Protein AF-A0A919K3E8-F1 (afdb_monomer)

pLDDT: mean 82.89, std 15.81, range [37.31, 97.5]

Radius of gyration: 25.86 Å; Cα contacts (8 Å, |Δi|>4): 98; chains: 1; bounding box: 47×74×60 Å

Sequence (159 aa):
MIDDFAKDHLHGQLKAIREALIWKLDGLSEYDVRWVTPHETREQVLGFYRRAWRHADATIEELPLDAPGRVPWWSRPDVKLFNVIVHLLQETNRHAGHADILREQIDGRTGVLAAYEKEIDPAARAQYRAMIEQAAQKAAGGAGNPGRSTSHGVVETAP

Organism: NCBI:txid1050105

Secondary structure (DSSP, 8-state):
---HHHHHHHHHHHHHHHHHHHHHHTT--TTTT-SS-TT--HHHHHHHHHHHHHHHHHHHHHS-TT-EEE-TTSSS-EEEHHHHHHHHHHHHHHHHHHHHHHHHHHH-EE-SSGGG-EE--HHHHHHHHHHHHHHHHHHHHHT----------------

Mean predicted aligned error: 10.88 Å

Solvent-accessible surface area (backbone atoms only — not comparable to full-atom values): 9555 Å² total; per-residue (Å²): 131,90,51,71,66,60,53,54,51,54,51,50,50,41,51,52,44,50,52,26,37,53,56,52,57,56,92,61,55,78,76,80,67,63,90,60,59,98,85,60,49,67,67,55,54,54,51,49,53,54,50,55,46,54,55,50,50,52,52,56,73,75,46,60,57,78,38,78,44,76,42,89,88,45,101,67,29,74,40,31,45,49,58,53,51,55,50,52,41,51,54,44,49,55,50,32,55,52,37,44,55,52,30,35,73,74,74,36,36,47,56,88,39,77,96,54,59,43,75,61,56,65,67,62,49,53,52,52,49,51,53,50,52,52,52,52,51,51,56,59,61,66,69,69,73,94,77,82,84,78,84,77,78,82,83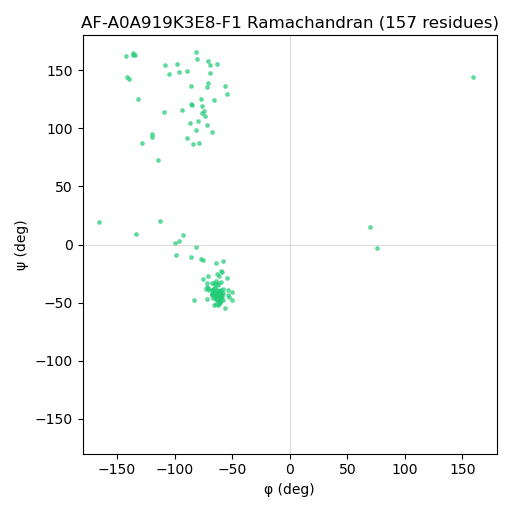,86,83,79,136

Foldseek 3Di:
DCDPVNLCVLLVLLVQLLQLLVVLCPPDDPVLPDPDPPPQDPCNVVVVSVVVNVVLSVVSVPDDQQDWDAQPPDPPGIDGNVVVSVVSSVVSNVSSVVSQVSSCVPQQWHDPGPVGIDHDDPVVVVVVVVVVVVVVVVVVVVPDDPDDDDPDDDDDDDD

InterPro domains:
  IPR007061 Mycothiol-S-transferase [PF04978] (36-108)
  IPR034660 DinB/YfiT-like putative metalloenzymes [G3DSA:1.20.120.450] (37-111)
  IPR034660 DinB/YfiT-like putative metalloenzymes [SSF109854] (8-107)

Nearest PDB structures (foldseek):
  2p1a-assembly1_B  TM=5.496E-01  e=8.634E-02  Bacillus cereus ATCC 10987
  3gor-assembly2_D  TM=4.973E-01  e=4.964E-01  Geobacillus stearothermophilus
  6iz2-assembly1_A  TM=5.490E-01  e=1.059E+00  Deinococcus radiodurans R1 = ATCC 13939 = DSM 20539
  2oqm-assembly2_D  TM=3.958E-01  e=1.418E+00  Shewanella denitrificans
  2rd9-assembly3_B  TM=3.590E-01  e=1.689E+00  Halalkalibacterium halodurans C-125

Structure (mmCIF, N/CA/C/O backbone):
data_AF-A0A919K3E8-F1
#
_entry.id   AF-A0A919K3E8-F1
#
loop_
_atom_site.group_PDB
_atom_site.id
_atom_site.type_symbol
_atom_site.label_atom_id
_atom_site.label_alt_id
_atom_site.label_comp_id
_atom_site.label_asym_id
_atom_site.label_entity_id
_atom_site.label_seq_id
_atom_site.pdbx_PDB_ins_code
_atom_site.Cartn_x
_atom_site.Cartn_y
_atom_site.Cartn_z
_atom_site.occupancy
_atom_site.B_iso_or_equiv
_atom_site.auth_seq_id
_atom_site.auth_comp_id
_atom_site.auth_asym_id
_atom_site.auth_atom_id
_atom_site.pdbx_PDB_model_num
ATOM 1 N N . MET A 1 1 ? -26.013 -1.601 9.994 1.00 51.78 1 MET A N 1
ATOM 2 C CA . MET A 1 1 ? -25.117 -2.711 10.355 1.00 51.78 1 MET A CA 1
ATOM 3 C C . MET A 1 1 ? -24.152 -2.834 9.193 1.00 51.78 1 MET A C 1
ATOM 5 O O . MET A 1 1 ? -24.588 -3.227 8.122 1.00 51.78 1 MET A O 1
ATOM 9 N N . ILE A 1 2 ? -22.932 -2.315 9.327 1.00 59.31 2 ILE A N 1
ATOM 10 C CA . ILE A 1 2 ? -21.873 -2.700 8.390 1.00 59.31 2 ILE A CA 1
ATOM 11 C C . ILE A 1 2 ? -21.477 -4.094 8.867 1.00 59.31 2 ILE A C 1
ATOM 13 O O . ILE A 1 2 ? -21.088 -4.227 10.025 1.00 59.31 2 ILE A O 1
ATOM 17 N N . ASP A 1 3 ? -21.750 -5.113 8.061 1.00 81.06 3 ASP A N 1
ATOM 18 C CA . ASP A 1 3 ? -21.651 -6.508 8.484 1.00 81.06 3 ASP A CA 1
ATOM 19 C C . ASP A 1 3 ? -20.198 -7.024 8.433 1.00 81.06 3 ASP A C 1
ATOM 21 O O . ASP A 1 3 ? -19.317 -6.377 7.854 1.00 81.06 3 ASP A O 1
ATOM 25 N N . ASP A 1 4 ? -19.942 -8.167 9.074 1.00 82.94 4 ASP A N 1
ATOM 26 C CA . ASP A 1 4 ? -18.604 -8.755 9.238 1.00 82.94 4 ASP A CA 1
ATOM 27 C C . ASP A 1 4 ? -17.868 -8.958 7.902 1.00 82.94 4 ASP A C 1
ATOM 29 O O . ASP A 1 4 ? -16.648 -8.794 7.843 1.00 82.94 4 ASP A O 1
ATOM 33 N N . PHE A 1 5 ? -18.591 -9.174 6.795 1.00 84.38 5 PHE A N 1
ATOM 34 C CA . PHE A 1 5 ? -17.996 -9.266 5.461 1.00 84.38 5 PHE A CA 1
ATOM 35 C C . PHE A 1 5 ? -17.240 -7.993 5.077 1.00 84.38 5 PHE A C 1
ATOM 37 O O . PHE A 1 5 ? -16.138 -8.054 4.531 1.00 84.38 5 PHE A O 1
ATOM 44 N N . ALA A 1 6 ? -17.813 -6.820 5.353 1.00 84.12 6 ALA A N 1
ATOM 45 C CA . ALA A 1 6 ? -17.174 -5.554 5.017 1.00 84.12 6 ALA A CA 1
ATOM 46 C C . ALA A 1 6 ? -15.907 -5.327 5.854 1.00 84.12 6 ALA A C 1
ATOM 48 O O . ALA A 1 6 ? -14.935 -4.752 5.355 1.00 84.12 6 ALA A O 1
ATOM 49 N N . LYS A 1 7 ? -15.897 -5.802 7.104 1.00 88.38 7 LYS A N 1
ATOM 50 C CA . LYS A 1 7 ? -14.724 -5.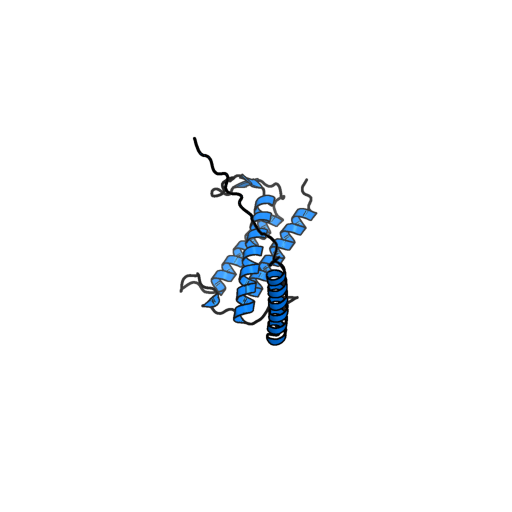752 7.983 1.00 88.38 7 LYS A CA 1
ATOM 51 C C . LYS A 1 7 ? -13.611 -6.635 7.439 1.00 88.38 7 LYS A C 1
ATOM 53 O O . LYS A 1 7 ? -12.510 -6.134 7.205 1.00 88.38 7 LYS A O 1
ATOM 58 N N . ASP A 1 8 ? -13.926 -7.892 7.156 1.00 89.56 8 ASP A N 1
ATOM 59 C CA . ASP A 1 8 ? -12.972 -8.869 6.635 1.00 89.56 8 ASP A CA 1
ATOM 60 C C . ASP A 1 8 ? -12.414 -8.442 5.275 1.00 89.56 8 ASP A C 1
ATOM 62 O O . ASP A 1 8 ? -11.205 -8.505 5.043 1.00 89.56 8 ASP A O 1
ATOM 66 N N . HIS A 1 9 ? -13.270 -7.931 4.386 1.00 87.38 9 HIS A N 1
ATOM 67 C CA . HIS A 1 9 ? -12.862 -7.459 3.067 1.00 87.38 9 HIS A CA 1
ATOM 68 C C . HIS A 1 9 ? -11.881 -6.285 3.152 1.00 87.38 9 HIS A C 1
ATOM 70 O O . HIS A 1 9 ? -10.802 -6.332 2.556 1.00 87.38 9 HIS A O 1
ATOM 76 N N . LEU A 1 10 ? -12.228 -5.235 3.903 1.00 88.25 10 LEU A N 1
ATOM 77 C CA . LEU A 1 10 ? -11.378 -4.049 4.028 1.00 88.25 10 LEU A CA 1
ATOM 78 C C . LEU A 1 10 ? -10.076 -4.361 4.770 1.00 88.25 10 LEU A C 1
ATOM 80 O O . LEU A 1 10 ? -9.014 -3.862 4.388 1.00 88.25 10 LEU A O 1
ATOM 84 N N . HIS A 1 11 ? -10.136 -5.203 5.805 1.00 91.00 11 HIS A N 1
ATOM 85 C CA . HIS A 1 11 ? -8.943 -5.629 6.531 1.00 91.00 11 HIS A CA 1
ATOM 86 C C . HIS A 1 11 ? -8.019 -6.459 5.640 1.00 91.00 11 HIS A C 1
ATOM 88 O O . HIS A 1 11 ? -6.817 -6.194 5.591 1.00 91.00 11 HIS A O 1
ATOM 94 N N . GLY A 1 12 ? -8.581 -7.400 4.879 1.00 85.62 12 GLY A N 1
ATOM 95 C CA . GLY A 1 12 ? -7.852 -8.214 3.911 1.00 85.62 12 GLY A CA 1
ATOM 96 C C . GLY A 1 12 ? -7.178 -7.376 2.825 1.00 85.62 12 GLY A C 1
ATOM 97 O O . GLY A 1 12 ? -5.995 -7.572 2.547 1.00 85.62 12 GLY A O 1
ATOM 98 N N . GLN A 1 13 ? -7.878 -6.386 2.263 1.00 84.31 13 GLN A N 1
ATOM 99 C CA . GLN A 1 13 ? -7.282 -5.459 1.295 1.00 84.31 13 GLN A CA 1
ATOM 100 C C . GLN A 1 13 ? -6.124 -4.666 1.904 1.00 84.31 13 GLN A C 1
ATOM 102 O O . GLN A 1 13 ? -5.046 -4.595 1.311 1.00 84.31 13 GLN A O 1
ATOM 107 N N . LEU A 1 14 ? -6.315 -4.105 3.102 1.00 90.75 14 LEU A N 1
ATOM 108 C CA . LEU A 1 14 ? -5.270 -3.352 3.790 1.00 90.75 14 LEU A CA 1
ATOM 109 C C . LEU A 1 14 ? -4.029 -4.218 4.050 1.00 90.75 14 LEU A C 1
ATOM 111 O O . LEU A 1 14 ? -2.919 -3.745 3.808 1.00 90.75 14 LEU A O 1
ATOM 115 N N . LYS A 1 15 ? -4.205 -5.474 4.487 1.00 91.19 15 LYS A N 1
ATOM 116 C CA . LYS A 1 15 ? -3.116 -6.452 4.672 1.00 91.19 15 LYS A CA 1
ATOM 117 C C . LYS A 1 15 ? -2.378 -6.729 3.356 1.00 91.19 15 LYS A C 1
ATOM 119 O O . LYS A 1 15 ? -1.160 -6.580 3.306 1.00 91.19 15 LYS A O 1
ATOM 124 N N . ALA A 1 16 ? -3.103 -7.020 2.276 1.00 84.81 16 ALA A N 1
ATOM 125 C CA . ALA A 1 16 ? -2.502 -7.331 0.978 1.00 84.81 16 ALA A CA 1
ATOM 126 C C . ALA A 1 16 ? -1.665 -6.168 0.409 1.00 84.81 16 ALA A C 1
ATOM 128 O O . ALA A 1 16 ? -0.547 -6.371 -0.061 1.00 84.81 16 ALA A O 1
ATOM 129 N N . ILE A 1 17 ? -2.171 -4.932 0.477 1.00 82.94 17 ILE A N 1
ATOM 130 C CA . ILE A 1 17 ? -1.463 -3.755 -0.063 1.00 82.94 17 ILE A CA 1
ATOM 131 C C . ILE A 1 17 ? -0.239 -3.413 0.790 1.00 82.94 17 ILE A C 1
ATOM 133 O O . ILE A 1 17 ? 0.811 -3.042 0.265 1.00 82.94 17 ILE A O 1
ATOM 137 N N . ARG A 1 18 ? -0.357 -3.565 2.111 1.00 89.81 18 ARG A N 1
ATOM 138 C CA . ARG A 1 18 ? 0.757 -3.435 3.051 1.00 89.81 18 ARG A CA 1
ATOM 139 C C . ARG A 1 18 ? 1.890 -4.387 2.675 1.00 89.81 18 ARG A C 1
ATOM 141 O O . ARG A 1 18 ? 3.013 -3.935 2.449 1.00 89.81 18 ARG A O 1
ATOM 148 N N . GLU A 1 19 ? 1.597 -5.679 2.549 1.00 88.44 19 GLU A N 1
ATOM 149 C CA . GLU A 1 19 ? 2.577 -6.694 2.141 1.00 88.44 19 GLU A CA 1
ATOM 150 C C . GLU A 1 19 ? 3.203 -6.377 0.780 1.00 88.44 19 GLU A C 1
ATOM 152 O O . GLU A 1 19 ? 4.425 -6.460 0.632 1.00 88.44 19 GLU A O 1
ATOM 157 N N . ALA A 1 20 ? 2.393 -5.926 -0.180 1.00 84.56 20 ALA A N 1
ATOM 158 C CA . ALA A 1 20 ? 2.881 -5.485 -1.480 1.00 84.56 20 ALA A CA 1
ATOM 159 C C . ALA A 1 20 ? 3.875 -4.320 -1.363 1.00 84.56 20 ALA A C 1
ATOM 161 O O . ALA A 1 20 ? 4.908 -4.345 -2.027 1.00 84.56 20 ALA A O 1
ATOM 162 N N . LEU A 1 21 ? 3.613 -3.321 -0.511 1.00 86.06 21 LEU A N 1
ATOM 163 C CA . LEU A 1 21 ? 4.537 -2.204 -0.288 1.00 86.06 21 LEU A CA 1
ATOM 164 C C . LEU A 1 21 ? 5.881 -2.682 0.281 1.00 86.06 21 LEU A C 1
ATOM 166 O O . LEU A 1 21 ? 6.924 -2.246 -0.196 1.00 86.06 21 LEU A O 1
ATOM 170 N N . ILE A 1 22 ? 5.876 -3.592 1.262 1.00 85.94 22 ILE A N 1
ATOM 171 C CA . ILE A 1 22 ? 7.119 -4.162 1.812 1.00 85.94 22 ILE A CA 1
ATOM 172 C C . ILE A 1 22 ? 7.914 -4.895 0.735 1.00 85.94 22 ILE A C 1
ATOM 174 O O . ILE A 1 22 ? 9.117 -4.680 0.633 1.00 85.94 22 ILE A O 1
ATOM 178 N N . TRP A 1 23 ? 7.254 -5.732 -0.067 1.00 88.38 23 TRP A N 1
ATOM 179 C CA . TRP A 1 23 ? 7.914 -6.455 -1.154 1.00 88.38 23 TRP A CA 1
ATOM 180 C C . TRP A 1 23 ? 8.531 -5.497 -2.182 1.00 88.38 23 TRP A C 1
ATOM 182 O O . TRP A 1 23 ? 9.691 -5.667 -2.548 1.00 88.38 23 TRP A O 1
ATOM 192 N N . LYS A 1 24 ? 7.820 -4.431 -2.578 1.00 81.94 24 LYS A N 1
ATOM 193 C CA . LYS A 1 24 ? 8.353 -3.426 -3.519 1.00 81.94 24 LYS A CA 1
ATOM 194 C C . LYS A 1 24 ? 9.623 -2.752 -2.997 1.00 81.94 24 LYS A C 1
ATOM 196 O O . LYS A 1 24 ? 10.494 -2.417 -3.794 1.00 81.94 24 LYS A O 1
ATOM 201 N N . LEU A 1 25 ? 9.753 -2.589 -1.681 1.00 81.44 25 LEU A N 1
ATOM 202 C CA . LEU A 1 25 ? 10.935 -2.004 -1.041 1.00 81.44 25 LEU A CA 1
ATOM 203 C C . LEU A 1 25 ? 12.059 -3.020 -0.767 1.00 81.44 25 LEU A C 1
ATOM 205 O O . LEU A 1 25 ? 13.166 -2.621 -0.400 1.00 81.44 25 LEU A O 1
ATOM 209 N N . ASP A 1 26 ? 11.801 -4.319 -0.920 1.00 81.81 26 ASP A N 1
ATOM 210 C CA . ASP A 1 26 ? 12.774 -5.361 -0.597 1.00 81.81 26 ASP A CA 1
ATOM 211 C C . ASP A 1 26 ? 13.928 -5.399 -1.607 1.00 81.81 26 ASP A C 1
ATOM 213 O O . ASP A 1 26 ? 13.723 -5.327 -2.816 1.00 81.81 26 ASP A O 1
ATOM 217 N N . GLY A 1 27 ? 15.166 -5.509 -1.131 1.00 75.25 27 GLY A N 1
ATOM 218 C CA . GLY A 1 27 ? 16.353 -5.489 -1.995 1.00 75.25 27 GLY A CA 1
ATOM 219 C C . GLY A 1 27 ? 16.767 -4.111 -2.537 1.00 75.25 27 GLY A C 1
ATOM 220 O O . GLY A 1 27 ? 17.820 -4.029 -3.164 1.00 75.25 27 GLY A O 1
ATOM 221 N N . LEU A 1 28 ? 16.024 -3.031 -2.253 1.00 73.94 28 LEU A N 1
ATOM 222 C CA . LEU A 1 28 ? 16.467 -1.666 -2.571 1.00 73.94 28 LEU A CA 1
ATOM 223 C C . LEU A 1 28 ? 17.651 -1.244 -1.689 1.00 73.94 28 LEU A C 1
ATOM 225 O O . LEU A 1 28 ? 17.753 -1.660 -0.524 1.00 73.94 28 LEU A O 1
ATOM 229 N N . SER A 1 29 ? 18.540 -0.417 -2.249 1.00 70.81 29 SER A N 1
ATOM 230 C CA . SER A 1 29 ? 19.688 0.118 -1.519 1.00 70.81 29 SER A CA 1
ATOM 231 C C . SER A 1 29 ? 19.243 1.148 -0.479 1.00 70.81 29 SER A C 1
ATOM 233 O O . SER A 1 29 ? 18.187 1.769 -0.598 1.00 70.81 29 SER A O 1
ATOM 235 N N . GLU A 1 30 ? 20.072 1.385 0.540 1.00 64.56 30 GLU A N 1
ATOM 236 C CA . GLU A 1 30 ? 19.802 2.443 1.520 1.00 64.56 30 GLU A CA 1
ATOM 237 C C . GLU A 1 30 ? 19.712 3.838 0.892 1.00 64.56 30 GLU A C 1
ATOM 239 O O . GLU A 1 30 ? 19.118 4.725 1.492 1.00 64.56 30 GLU A O 1
ATOM 244 N N . TYR A 1 31 ? 20.313 4.062 -0.279 1.00 63.81 31 TYR A N 1
ATOM 245 C CA . TYR A 1 31 ? 20.239 5.340 -0.982 1.00 63.81 31 TYR A CA 1
ATOM 246 C C . TYR A 1 31 ? 18.848 5.571 -1.591 1.00 63.81 31 TYR A C 1
ATOM 248 O O . TYR A 1 31 ? 18.316 6.675 -1.492 1.00 63.81 31 TYR A O 1
ATOM 256 N N . ASP A 1 32 ? 18.224 4.517 -2.119 1.00 62.91 32 ASP A N 1
ATOM 257 C CA . ASP A 1 32 ? 16.961 4.595 -2.868 1.00 62.91 32 ASP A CA 1
ATOM 258 C C . ASP A 1 32 ? 15.722 4.768 -1.967 1.00 62.91 32 ASP A C 1
ATOM 260 O O . ASP A 1 32 ? 14.643 5.115 -2.443 1.00 62.91 32 ASP A O 1
ATOM 264 N N . VAL A 1 33 ? 15.869 4.570 -0.650 1.00 62.62 33 VAL A N 1
ATOM 265 C CA . VAL A 1 33 ? 14.790 4.708 0.352 1.00 62.62 33 VAL A CA 1
ATOM 266 C C . VAL A 1 33 ? 14.813 6.042 1.120 1.00 62.62 33 VAL A C 1
ATOM 268 O O . VAL A 1 33 ? 13.996 6.253 2.018 1.00 62.62 33 VAL A O 1
ATOM 271 N N . ARG A 1 34 ? 15.745 6.960 0.825 1.00 58.16 34 ARG A N 1
ATOM 272 C CA . ARG A 1 34 ? 16.032 8.120 1.691 1.00 58.16 34 ARG A CA 1
ATOM 273 C C . ARG A 1 34 ? 15.062 9.290 1.525 1.00 58.16 34 ARG A C 1
ATOM 275 O O . ARG A 1 34 ? 15.312 10.243 0.796 1.00 58.16 34 ARG A O 1
ATOM 282 N N . TRP A 1 35 ? 14.103 9.336 2.439 1.00 60.41 35 TRP A N 1
ATOM 283 C CA . TRP A 1 35 ? 14.244 10.350 3.486 1.00 60.41 35 TRP A CA 1
ATOM 284 C C . TRP A 1 35 ? 14.093 9.702 4.861 1.00 60.41 35 TRP A C 1
ATOM 286 O O . TRP A 1 35 ? 13.009 9.608 5.429 1.00 60.41 35 TRP A O 1
ATOM 296 N N . VAL A 1 36 ? 15.227 9.215 5.350 1.00 64.75 36 VAL A N 1
ATOM 297 C CA . VAL A 1 36 ? 15.437 8.571 6.647 1.00 64.75 36 VAL A CA 1
ATOM 298 C C . VAL A 1 36 ? 16.784 9.111 7.141 1.00 64.75 36 VAL A C 1
ATOM 300 O O . VAL A 1 36 ? 17.662 9.379 6.310 1.00 64.75 36 VAL A O 1
ATOM 303 N N . THR A 1 37 ? 16.957 9.379 8.437 1.00 72.62 37 THR A N 1
ATOM 304 C CA . THR A 1 37 ? 18.219 9.972 8.915 1.00 72.62 37 THR A CA 1
ATOM 305 C C . THR A 1 37 ? 19.399 9.023 8.657 1.00 72.62 37 THR A C 1
ATOM 307 O O . THR A 1 37 ? 19.202 7.812 8.597 1.00 72.62 37 THR A O 1
ATOM 310 N N . PRO A 1 38 ? 20.649 9.516 8.535 1.00 72.19 38 PRO A N 1
ATOM 311 C CA . PRO A 1 38 ? 21.808 8.659 8.249 1.00 72.19 38 PRO A CA 1
ATOM 312 C C . PRO A 1 38 ? 22.067 7.527 9.259 1.00 72.19 38 PRO A C 1
ATOM 314 O O . PRO A 1 38 ? 22.872 6.644 8.985 1.00 72.19 38 PRO A O 1
ATOM 317 N N . HIS A 1 39 ? 21.436 7.569 10.435 1.00 80.06 39 HIS A N 1
ATOM 318 C CA . HIS A 1 39 ? 21.570 6.562 11.491 1.00 80.06 39 HIS A CA 1
ATOM 319 C C . HIS A 1 39 ? 20.432 5.539 11.508 1.00 80.06 39 HIS A C 1
ATOM 321 O O . HIS A 1 39 ? 20.500 4.567 12.256 1.00 80.06 39 HIS A O 1
ATOM 327 N N . GLU A 1 40 ? 19.383 5.770 10.725 1.00 79.81 40 GLU A N 1
ATOM 328 C CA . GLU A 1 40 ? 18.241 4.879 10.624 1.00 79.81 40 GLU A CA 1
ATOM 329 C C . GLU A 1 40 ? 18.445 3.917 9.452 1.00 79.81 40 GLU A C 1
ATOM 331 O O . GLU A 1 40 ? 18.493 4.317 8.288 1.00 79.81 40 GLU A O 1
ATOM 336 N N . THR A 1 41 ? 18.561 2.630 9.762 1.00 84.81 41 THR A N 1
ATOM 337 C CA . THR A 1 41 ? 18.745 1.582 8.758 1.00 84.81 41 THR A CA 1
ATOM 338 C C . THR A 1 41 ? 17.418 1.194 8.115 1.00 84.81 41 THR A C 1
ATOM 340 O O . THR A 1 41 ? 16.334 1.357 8.692 1.00 84.81 41 THR A O 1
ATOM 343 N N . ARG A 1 42 ? 17.491 0.581 6.930 1.00 82.81 42 ARG A N 1
ATOM 344 C CA . ARG A 1 42 ? 16.319 0.001 6.260 1.00 82.81 42 ARG A CA 1
ATOM 345 C C . ARG A 1 42 ? 15.566 -0.959 7.184 1.00 82.81 42 ARG A C 1
ATOM 347 O O . ARG A 1 42 ? 14.346 -0.885 7.296 1.00 82.81 42 ARG A O 1
ATOM 354 N N . GLU A 1 43 ? 16.274 -1.829 7.896 1.00 84.94 43 GLU A N 1
ATOM 355 C CA . GLU A 1 43 ? 15.685 -2.811 8.810 1.00 84.94 43 GLU A CA 1
ATOM 356 C C . GLU A 1 43 ? 14.929 -2.136 9.963 1.00 84.94 43 GLU A C 1
ATOM 358 O O . GLU A 1 43 ? 13.878 -2.630 10.380 1.00 84.94 43 GLU A O 1
ATOM 363 N N . GLN A 1 44 ? 15.406 -0.987 10.452 1.00 85.75 44 GLN A N 1
ATOM 364 C CA . GLN A 1 44 ? 14.702 -0.208 11.471 1.00 85.75 44 GLN A CA 1
ATOM 365 C C . GLN A 1 44 ? 13.397 0.384 10.930 1.00 85.75 44 GLN A C 1
ATOM 367 O O . GLN A 1 44 ? 12.370 0.285 11.608 1.00 85.75 44 GLN A O 1
ATOM 372 N N . VAL A 1 45 ? 13.405 0.917 9.704 1.00 84.88 45 VAL A N 1
ATOM 373 C CA . VAL A 1 45 ? 12.209 1.457 9.034 1.00 84.88 45 VAL A CA 1
ATOM 374 C C . VAL A 1 45 ? 11.180 0.356 8.782 1.00 84.88 45 VAL A C 1
ATOM 376 O O . VAL A 1 45 ? 10.023 0.472 9.196 1.00 84.88 45 VAL A O 1
ATOM 379 N N . LEU A 1 46 ? 11.603 -0.759 8.179 1.00 87.00 46 LEU A N 1
ATOM 380 C CA . LEU A 1 46 ? 10.729 -1.908 7.931 1.00 87.00 46 LEU A CA 1
ATOM 381 C C . LEU A 1 46 ? 10.204 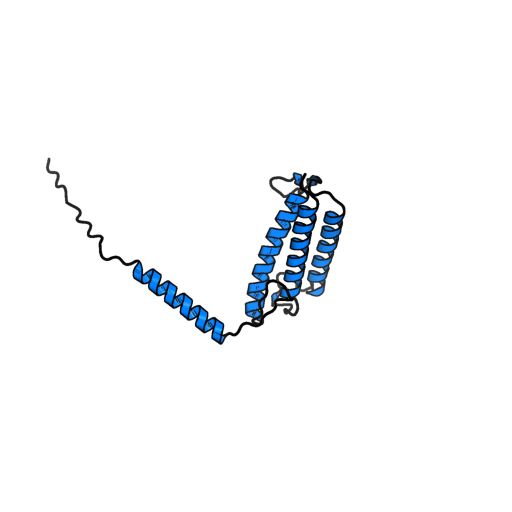-2.493 9.249 1.00 87.00 46 LEU A C 1
ATOM 383 O O . LEU A 1 46 ? 9.026 -2.839 9.365 1.00 87.00 46 LEU A O 1
ATOM 387 N N . GLY A 1 47 ? 11.055 -2.570 10.272 1.00 89.00 47 GLY A N 1
ATOM 388 C CA . GLY A 1 47 ? 10.689 -3.034 11.604 1.00 89.00 47 GLY A CA 1
ATOM 389 C C . GLY A 1 47 ? 9.661 -2.130 12.286 1.00 89.00 47 GLY A C 1
ATOM 390 O O . GLY A 1 47 ? 8.714 -2.636 12.894 1.00 89.00 47 GLY A O 1
ATOM 391 N N . PHE A 1 48 ? 9.813 -0.808 12.175 1.00 87.94 48 PHE A N 1
ATOM 392 C CA . PHE A 1 48 ? 8.833 0.163 12.664 1.00 87.94 48 PHE A CA 1
ATOM 393 C C . PHE A 1 48 ? 7.491 -0.005 11.954 1.00 87.94 48 PHE A C 1
ATOM 395 O O . PHE A 1 48 ? 6.459 -0.143 12.614 1.00 87.94 48 PHE A O 1
ATOM 402 N N . TYR A 1 49 ? 7.510 -0.096 10.626 1.00 88.75 49 TYR A N 1
ATOM 403 C CA . TYR A 1 49 ? 6.294 -0.247 9.838 1.00 88.75 49 TYR A CA 1
ATOM 404 C C . TYR A 1 49 ? 5.554 -1.552 10.172 1.00 88.75 49 TYR A C 1
ATOM 406 O O . TYR A 1 49 ? 4.358 -1.529 10.464 1.00 88.75 49 TYR A O 1
ATOM 414 N N . ARG A 1 50 ? 6.275 -2.676 10.305 1.00 91.94 50 ARG A N 1
ATOM 415 C CA . ARG A 1 50 ? 5.701 -3.955 10.763 1.00 91.94 50 ARG A CA 1
ATOM 416 C C . ARG A 1 50 ? 5.133 -3.888 12.186 1.00 91.94 50 ARG A C 1
ATOM 418 O O . ARG A 1 50 ? 4.164 -4.587 12.478 1.00 91.94 50 ARG A O 1
ATOM 425 N N . ARG A 1 51 ? 5.717 -3.096 13.097 1.00 94.56 51 ARG A N 1
ATOM 426 C CA . ARG A 1 51 ? 5.145 -2.875 14.444 1.00 94.56 51 ARG A CA 1
ATOM 427 C C . ARG A 1 51 ? 3.823 -2.116 14.365 1.00 94.56 51 ARG A C 1
ATOM 429 O O . ARG A 1 51 ? 2.857 -2.545 14.991 1.00 94.56 51 ARG A O 1
ATOM 436 N N . ALA A 1 52 ? 3.772 -1.043 13.577 1.00 90.69 52 ALA A N 1
ATOM 437 C CA . ALA A 1 52 ? 2.548 -0.274 13.359 1.00 90.69 52 ALA A CA 1
ATOM 438 C C . ALA A 1 52 ? 1.432 -1.143 12.757 1.00 90.69 52 ALA A C 1
ATOM 440 O O . ALA A 1 52 ? 0.280 -1.048 13.174 1.00 90.69 52 ALA A O 1
ATOM 441 N N . TRP A 1 53 ? 1.778 -2.048 11.837 1.00 93.00 53 TRP A N 1
ATOM 442 C CA . TRP A 1 53 ? 0.826 -3.004 11.273 1.00 93.00 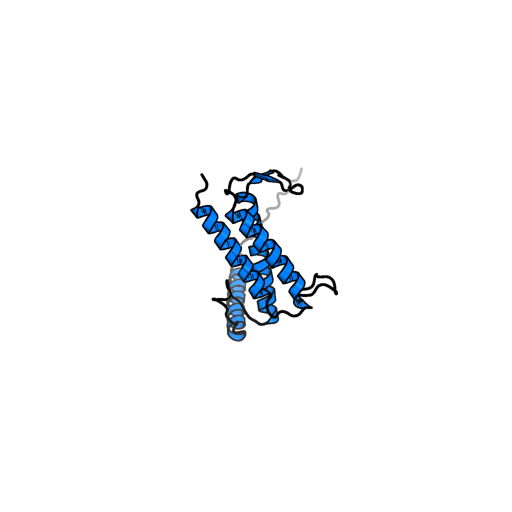53 TRP A CA 1
ATOM 443 C C . TRP A 1 53 ? 0.234 -3.942 12.304 1.00 93.00 53 TRP A C 1
ATOM 445 O O . TRP A 1 53 ? -0.982 -4.025 12.384 1.00 93.00 53 TRP A O 1
ATOM 455 N N . ARG A 1 54 ? 1.067 -4.601 13.120 1.00 95.62 54 ARG A N 1
ATOM 456 C CA . ARG A 1 54 ? 0.566 -5.515 14.158 1.00 95.62 54 ARG A CA 1
ATOM 457 C C . ARG A 1 54 ? -0.374 -4.812 15.130 1.00 95.62 54 ARG A C 1
ATOM 459 O O . ARG A 1 54 ? -1.372 -5.388 15.537 1.00 95.62 54 ARG A O 1
ATOM 466 N N . HIS A 1 55 ? -0.070 -3.563 15.476 1.00 93.06 55 HIS A N 1
ATOM 467 C CA . HIS A 1 55 ? -0.949 -2.759 16.318 1.00 93.06 55 HIS A CA 1
ATOM 468 C C . HIS A 1 55 ? -2.290 -2.447 15.632 1.00 93.06 55 HIS A C 1
ATOM 470 O O . HIS A 1 55 ? -3.346 -2.588 16.249 1.00 93.06 55 HIS A O 1
ATOM 476 N N . ALA A 1 56 ? -2.258 -2.068 14.351 1.00 92.75 56 ALA A N 1
ATOM 477 C CA . ALA A 1 56 ? -3.469 -1.826 13.573 1.00 92.75 56 ALA A CA 1
ATOM 478 C C . ALA A 1 56 ? -4.299 -3.107 13.397 1.00 92.75 56 ALA A C 1
ATOM 480 O O . ALA A 1 56 ? -5.513 -3.054 13.536 1.00 92.75 56 ALA A O 1
ATOM 481 N N . ASP A 1 57 ? -3.661 -4.247 13.132 1.00 95.50 57 ASP A N 1
ATOM 482 C CA . ASP A 1 57 ? -4.342 -5.531 12.957 1.00 95.50 57 ASP A CA 1
ATOM 483 C C . ASP A 1 57 ? -5.037 -5.978 14.238 1.00 95.50 57 ASP A C 1
ATOM 485 O O . ASP A 1 57 ? -6.221 -6.289 14.181 1.00 95.50 57 ASP A O 1
ATOM 489 N N . ALA A 1 58 ? -4.362 -5.893 15.389 1.00 96.69 58 ALA A N 1
ATOM 490 C CA . ALA A 1 58 ? -4.979 -6.191 16.680 1.00 96.69 58 ALA A CA 1
ATOM 491 C C . ALA A 1 58 ? -6.199 -5.291 16.952 1.00 96.69 58 ALA A C 1
ATOM 493 O O . ALA A 1 58 ? -7.259 -5.778 17.330 1.00 96.69 58 ALA A O 1
ATOM 494 N N . THR A 1 59 ? -6.078 -3.985 16.681 1.00 94.75 59 THR A N 1
ATOM 495 C CA . THR A 1 59 ? -7.190 -3.027 16.830 1.00 94.75 59 THR A CA 1
ATOM 496 C C . THR A 1 59 ? -8.370 -3.376 15.925 1.00 94.75 59 THR A C 1
ATOM 498 O O . THR A 1 59 ? -9.523 -3.314 16.351 1.00 94.75 59 THR A O 1
ATOM 501 N N . ILE A 1 60 ? -8.091 -3.715 14.662 1.00 95.25 60 ILE A N 1
ATOM 502 C CA . ILE A 1 60 ? -9.128 -4.066 13.692 1.00 95.25 60 ILE A CA 1
ATOM 503 C C . ILE A 1 60 ? -9.789 -5.379 14.096 1.00 95.25 60 ILE A C 1
ATOM 505 O O . ILE A 1 60 ? -11.008 -5.455 14.058 1.00 95.25 60 ILE A O 1
ATOM 509 N N . GLU A 1 61 ? -9.035 -6.387 14.522 1.00 95.38 61 GLU A N 1
ATOM 510 C CA . GLU A 1 61 ? -9.578 -7.679 14.954 1.00 95.38 61 GLU A CA 1
ATOM 511 C C . GLU A 1 61 ? -10.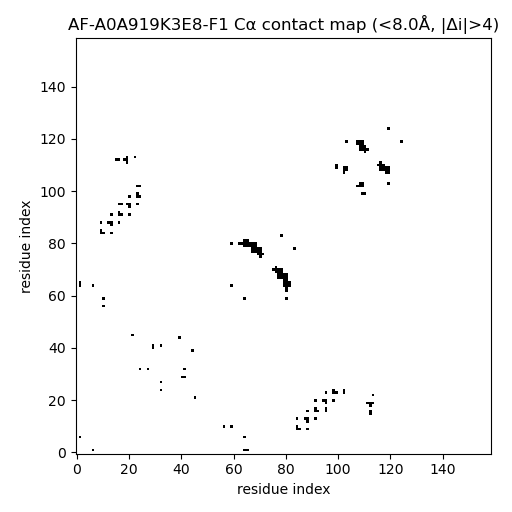499 -7.515 16.173 1.00 95.38 61 GLU A C 1
ATOM 513 O O . GLU A 1 61 ? -11.635 -7.991 16.144 1.00 95.38 61 GLU A O 1
ATOM 518 N N . GLU A 1 62 ? -10.077 -6.747 17.179 1.00 97.06 62 GLU A N 1
ATOM 519 C CA . GLU A 1 62 ? -10.788 -6.585 18.453 1.00 97.06 62 GLU A CA 1
ATOM 520 C C . GLU A 1 62 ? -12.077 -5.746 18.364 1.00 97.06 62 GLU A C 1
ATOM 522 O O . GLU A 1 62 ? -13.058 -6.043 19.047 1.00 97.06 62 GLU A O 1
ATOM 527 N N . LEU A 1 63 ? -12.110 -4.696 17.535 1.00 96.00 63 LEU A N 1
ATOM 528 C CA . LEU A 1 63 ? -13.175 -3.685 17.589 1.00 96.00 63 LEU A CA 1
ATOM 529 C C . LEU A 1 63 ? -14.205 -3.803 16.450 1.00 96.00 63 LEU A C 1
ATOM 531 O O . LEU A 1 63 ? -13.850 -4.146 15.319 1.00 96.00 63 LEU A O 1
ATOM 535 N N . PRO A 1 64 ? -15.491 -3.470 16.681 1.00 95.69 64 PRO A N 1
ATOM 536 C CA . PRO A 1 64 ? -16.470 -3.357 15.601 1.00 95.69 64 PRO A CA 1
ATOM 537 C C . PRO A 1 64 ? -16.175 -2.142 14.705 1.00 95.69 64 PRO A C 1
ATOM 539 O O . PRO A 1 64 ? -15.584 -1.152 15.135 1.00 95.69 64 PRO A O 1
ATOM 542 N N . LEU A 1 65 ? -16.613 -2.179 13.443 1.00 94.81 65 LEU A N 1
ATOM 543 C CA . LEU A 1 65 ? -16.319 -1.117 12.466 1.00 94.81 65 LEU A CA 1
ATOM 544 C C . LEU A 1 65 ? -16.896 0.261 12.826 1.00 94.81 65 LEU A C 1
ATOM 546 O O . LEU A 1 65 ? -16.370 1.287 12.386 1.00 94.81 65 LEU A O 1
ATOM 550 N N . ASP A 1 66 ? -17.966 0.302 13.614 1.00 95.62 66 ASP A N 1
ATOM 551 C CA . ASP A 1 66 ? -18.587 1.525 14.119 1.00 95.62 66 ASP A CA 1
ATOM 552 C C . ASP A 1 66 ? -18.054 1.956 15.499 1.00 95.62 66 ASP A C 1
ATOM 554 O O . ASP A 1 66 ? -18.566 2.928 16.077 1.00 95.62 66 ASP A O 1
ATOM 558 N N . ALA A 1 67 ? -16.995 1.301 15.997 1.00 97.19 67 ALA A N 1
ATOM 559 C CA . ALA A 1 67 ? -16.285 1.716 17.199 1.00 97.19 67 ALA A CA 1
ATOM 560 C C . ALA A 1 67 ? -15.825 3.179 17.061 1.00 97.19 67 ALA A C 1
ATOM 562 O O . ALA A 1 67 ? -15.242 3.548 16.032 1.00 97.19 67 ALA A O 1
ATOM 563 N N . PRO A 1 68 ? -16.113 4.041 18.055 1.00 97.25 68 PRO A N 1
ATOM 564 C CA . PRO A 1 68 ? -15.679 5.429 18.030 1.00 97.25 68 PRO A CA 1
ATOM 565 C C . PRO A 1 68 ? -14.164 5.527 18.248 1.00 97.25 68 PRO A C 1
ATOM 567 O O . PRO A 1 68 ? -13.601 4.856 19.108 1.00 97.25 68 PRO A O 1
ATOM 570 N N . GLY A 1 69 ? -13.516 6.408 17.494 1.00 93.88 69 GLY A N 1
ATOM 571 C CA . GLY A 1 69 ? -12.114 6.777 17.644 1.00 93.88 69 GLY A CA 1
ATOM 572 C C . GLY A 1 69 ? -11.940 8.288 17.529 1.00 93.88 69 GLY A C 1
ATOM 573 O O . GLY A 1 69 ? -12.827 8.990 17.041 1.00 93.88 69 GLY A O 1
ATOM 574 N N . ARG A 1 70 ? -10.789 8.794 17.982 1.00 91.44 70 ARG A N 1
ATOM 575 C CA . ARG A 1 70 ? -10.481 10.226 17.948 1.00 91.44 70 ARG A CA 1
ATOM 576 C C . ARG A 1 70 ? -9.097 10.491 17.366 1.00 91.44 70 ARG A C 1
ATOM 578 O O . ARG A 1 70 ? -8.107 9.981 17.882 1.00 91.44 70 ARG A O 1
ATOM 585 N N . VAL A 1 71 ? -9.032 11.331 16.335 1.00 88.81 71 VAL A N 1
ATOM 586 C CA . VAL A 1 71 ? -7.810 11.763 15.642 1.00 88.81 71 VAL A CA 1
ATOM 587 C C . VAL A 1 71 ? -7.679 13.289 15.769 1.00 88.81 71 VAL A C 1
ATOM 589 O O . VAL A 1 71 ? -8.247 14.027 14.965 1.00 88.81 71 VAL A O 1
ATOM 592 N N . PRO A 1 72 ? -6.964 13.800 16.791 1.00 88.62 72 PRO A N 1
ATOM 593 C CA . PRO A 1 72 ? -6.999 15.217 17.178 1.00 88.62 72 PRO A CA 1
ATOM 594 C C . PRO A 1 72 ? -6.588 16.227 16.100 1.00 88.62 72 PRO A C 1
ATOM 596 O O . PRO A 1 72 ? -6.963 17.390 16.188 1.00 88.62 72 PRO A O 1
ATOM 599 N N . TRP A 1 73 ? -5.803 15.801 15.111 1.00 87.81 73 TRP A N 1
ATOM 600 C CA . TRP A 1 73 ? -5.278 16.656 14.042 1.00 87.81 73 TRP A CA 1
ATOM 601 C C . TRP A 1 73 ? -6.109 16.612 12.750 1.00 87.81 73 TRP A C 1
ATOM 603 O O . TRP A 1 73 ? -5.728 17.230 11.758 1.00 87.81 73 TRP A O 1
ATOM 613 N N . TRP A 1 74 ? -7.228 15.882 12.722 1.00 87.81 74 TRP A N 1
ATOM 614 C CA . TRP A 1 74 ? -8.157 15.889 11.588 1.00 87.81 74 TRP A CA 1
ATOM 615 C C . TRP A 1 74 ? -9.212 16.985 11.734 1.00 87.81 74 TRP A C 1
ATOM 617 O O . TRP A 1 74 ? -9.647 17.310 12.835 1.00 87.81 74 TRP A O 1
ATOM 627 N N . SER A 1 75 ? -9.681 17.517 10.600 1.00 89.44 75 SER A N 1
ATOM 628 C CA . SER A 1 75 ? -10.748 18.531 10.564 1.00 89.44 75 SER A CA 1
ATOM 629 C C . SER A 1 75 ? -12.070 18.034 11.158 1.00 89.44 75 SER A C 1
ATOM 631 O O . SER A 1 75 ? -12.856 18.824 11.674 1.00 89.44 75 SER A O 1
ATOM 633 N N . ARG A 1 76 ? -12.303 16.717 11.110 1.00 91.06 76 ARG A N 1
ATOM 634 C CA . ARG A 1 76 ? -13.342 16.011 11.865 1.00 91.06 76 ARG A CA 1
ATOM 635 C C . ARG A 1 76 ? -12.652 14.976 12.758 1.00 91.06 76 ARG A C 1
ATOM 637 O O . ARG A 1 76 ? -12.305 13.909 12.254 1.00 91.06 76 ARG A O 1
ATOM 644 N N . PRO A 1 77 ? -12.379 15.309 14.033 1.00 89.88 77 PRO A N 1
ATOM 645 C CA . PRO A 1 77 ? -11.527 14.486 14.882 1.00 89.88 77 PRO A CA 1
ATOM 646 C C . PRO A 1 77 ? -12.228 13.221 15.374 1.00 89.88 77 PRO A C 1
ATOM 648 O O . PRO A 1 77 ? -11.556 12.220 15.592 1.00 89.88 77 PRO A O 1
ATOM 651 N N . ASP A 1 78 ? -13.550 13.240 15.535 1.00 96.44 78 ASP A N 1
ATOM 652 C CA . ASP A 1 78 ? -14.321 12.065 15.938 1.00 96.44 78 ASP A CA 1
ATOM 653 C C . ASP A 1 78 ? -14.679 11.231 14.704 1.00 96.44 78 ASP A C 1
ATOM 655 O O . ASP A 1 78 ? -15.321 11.707 13.764 1.00 96.44 78 ASP A O 1
ATOM 659 N N . VAL A 1 79 ? -14.233 9.979 14.697 1.00 95.62 79 VAL A N 1
ATOM 660 C CA . VAL A 1 79 ? -14.305 9.072 13.547 1.00 95.62 79 VAL A CA 1
ATOM 661 C C . VAL A 1 79 ? -14.770 7.690 13.982 1.00 95.62 79 VAL A C 1
ATOM 663 O O . VAL A 1 79 ? -14.762 7.355 15.166 1.00 95.62 79 VAL A O 1
ATOM 666 N N . LYS A 1 80 ? -15.180 6.861 13.025 1.00 96.88 80 LYS A N 1
ATOM 667 C CA . LYS A 1 80 ? -15.363 5.426 13.244 1.00 96.88 80 LYS A CA 1
ATOM 668 C C . LYS A 1 80 ? -14.143 4.659 12.760 1.00 96.88 80 LYS A C 1
ATOM 670 O O . LYS A 1 80 ? -13.455 5.122 11.846 1.00 96.88 80 LYS A O 1
ATOM 675 N N . LEU A 1 81 ? -13.910 3.469 13.312 1.00 95.31 81 LEU A N 1
ATOM 676 C CA . LEU A 1 81 ? -12.860 2.566 12.832 1.00 95.31 81 LEU A CA 1
ATOM 677 C C . LEU A 1 81 ? -12.941 2.368 11.307 1.00 95.31 81 LEU A C 1
ATOM 679 O O . LEU A 1 81 ? -11.924 2.455 10.622 1.00 95.31 81 LEU A O 1
ATOM 683 N N . PHE A 1 82 ? -14.152 2.235 10.760 1.00 94.88 82 PHE A N 1
ATOM 684 C CA . PHE A 1 82 ? -14.398 2.208 9.316 1.00 94.88 82 PHE A CA 1
ATOM 685 C C . PHE A 1 82 ? -13.741 3.378 8.562 1.00 94.88 82 PHE A C 1
ATOM 687 O O . PHE A 1 82 ? -13.060 3.166 7.560 1.00 94.88 82 PHE A O 1
ATOM 694 N N . ASN A 1 83 ? -13.901 4.616 9.048 1.00 93.88 83 ASN A N 1
ATOM 695 C CA . ASN A 1 83 ? -13.321 5.795 8.400 1.00 93.88 83 ASN A CA 1
ATOM 696 C C . ASN A 1 83 ? -11.789 5.735 8.395 1.00 93.88 83 ASN A C 1
ATOM 698 O O . ASN A 1 83 ? -11.161 6.104 7.405 1.00 93.88 83 ASN A O 1
ATOM 702 N N . VAL A 1 84 ? -11.197 5.251 9.489 1.00 93.19 84 VAL A N 1
ATOM 703 C CA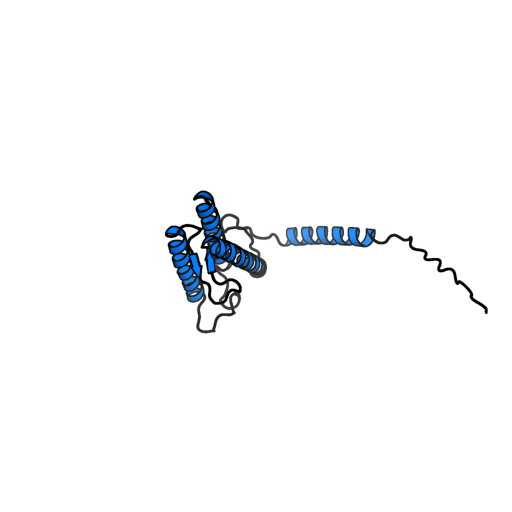 . VAL A 1 84 ? -9.744 5.109 9.625 1.00 93.19 84 VAL A CA 1
ATOM 704 C C . VAL A 1 84 ? -9.210 4.034 8.679 1.00 93.19 84 VAL A C 1
ATOM 706 O O . VAL A 1 84 ? -8.206 4.268 8.009 1.00 93.19 84 VAL A O 1
ATOM 709 N N . ILE A 1 85 ? -9.885 2.886 8.564 1.00 94.56 85 ILE A N 1
ATOM 710 C CA . ILE A 1 85 ? -9.471 1.804 7.657 1.00 94.56 85 ILE A CA 1
ATOM 711 C C . ILE A 1 85 ? -9.508 2.274 6.202 1.00 94.56 85 ILE A C 1
ATOM 713 O O . ILE A 1 85 ? -8.523 2.100 5.489 1.00 94.56 85 ILE A O 1
ATOM 717 N N . VAL A 1 86 ? -10.600 2.913 5.769 1.00 93.62 86 VAL A N 1
ATOM 718 C CA . VAL A 1 86 ? -10.718 3.443 4.398 1.00 93.62 86 VAL A CA 1
ATOM 719 C C . VAL A 1 86 ? -9.628 4.480 4.115 1.00 93.62 86 VAL A C 1
ATOM 721 O O . VAL A 1 86 ? -9.010 4.452 3.051 1.00 93.62 86 VAL A O 1
ATOM 724 N N . HIS A 1 87 ? -9.342 5.360 5.076 1.00 90.19 87 HIS A N 1
ATOM 725 C CA . HIS A 1 87 ? -8.252 6.324 4.952 1.00 90.19 87 HIS A CA 1
ATOM 726 C C . HIS A 1 87 ? -6.888 5.633 4.788 1.00 90.19 87 HIS A C 1
ATOM 728 O O . HIS A 1 87 ? -6.154 5.934 3.847 1.00 90.19 87 HIS A O 1
ATOM 734 N N . LEU A 1 88 ? -6.560 4.665 5.650 1.00 91.19 88 LEU A N 1
ATOM 735 C CA . LEU A 1 88 ? -5.294 3.930 5.573 1.00 91.19 88 LEU A CA 1
ATOM 736 C C . LEU A 1 88 ? -5.175 3.096 4.297 1.00 91.19 88 LEU A C 1
ATOM 738 O O . LEU A 1 88 ? -4.078 2.979 3.754 1.00 91.19 88 LEU A O 1
ATOM 742 N N . LEU A 1 89 ? -6.279 2.540 3.798 1.00 91.50 89 LEU A N 1
ATOM 743 C CA . LEU A 1 89 ? -6.314 1.825 2.528 1.00 91.50 89 LEU A CA 1
ATOM 744 C C . LEU A 1 89 ? -5.912 2.747 1.370 1.00 91.50 89 LEU A C 1
ATOM 746 O O . LEU A 1 89 ? -5.072 2.379 0.549 1.00 91.50 89 LEU A O 1
ATOM 750 N N . GLN A 1 90 ? -6.468 3.960 1.326 1.00 92.44 90 GLN A N 1
ATOM 751 C CA . GLN A 1 90 ? -6.132 4.952 0.305 1.00 92.44 90 GLN A CA 1
ATOM 752 C C . GLN A 1 90 ? -4.658 5.373 0.380 1.00 92.44 90 GLN A C 1
ATOM 754 O O . GLN A 1 90 ? -3.971 5.374 -0.643 1.00 92.44 90 GLN A O 1
ATOM 759 N N . GLU A 1 91 ? -4.160 5.701 1.573 1.00 88.88 91 GLU A N 1
ATOM 760 C CA . GLU A 1 91 ? -2.767 6.129 1.744 1.00 88.88 91 GLU A CA 1
ATOM 761 C C . GLU A 1 91 ? -1.788 5.002 1.399 1.00 88.88 91 GLU A C 1
ATOM 763 O O . GLU A 1 91 ? -0.821 5.216 0.668 1.00 88.88 91 GLU A O 1
ATOM 768 N N . THR A 1 92 ? -2.074 3.769 1.827 1.00 89.56 92 THR A N 1
ATOM 769 C CA . THR A 1 92 ? -1.210 2.620 1.516 1.00 89.56 92 THR A CA 1
ATOM 770 C C . THR A 1 92 ? -1.194 2.332 0.011 1.00 89.56 92 THR A C 1
ATOM 772 O O . THR A 1 92 ? -0.122 2.102 -0.542 1.00 89.56 92 THR A O 1
ATOM 775 N N . ASN A 1 93 ? -2.338 2.425 -0.680 1.00 89.88 93 ASN A N 1
ATOM 776 C CA . ASN A 1 93 ? -2.399 2.279 -2.140 1.00 89.88 93 ASN A CA 1
ATOM 777 C C . ASN A 1 93 ? -1.587 3.351 -2.874 1.00 89.88 93 ASN A C 1
ATOM 779 O O . ASN A 1 93 ? -0.856 3.035 -3.813 1.00 89.88 93 ASN A O 1
ATOM 783 N N . ARG A 1 94 ? -1.677 4.613 -2.436 1.00 87.81 94 ARG A N 1
ATOM 784 C CA . ARG A 1 94 ? -0.884 5.714 -3.001 1.00 87.81 94 ARG A CA 1
ATOM 785 C C . ARG A 1 94 ? 0.613 5.420 -2.885 1.00 87.81 94 ARG A C 1
ATOM 787 O O . ARG A 1 94 ? 1.341 5.543 -3.867 1.00 87.81 94 ARG A O 1
ATOM 794 N N . HIS A 1 95 ? 1.066 4.994 -1.707 1.00 88.94 95 HIS A N 1
ATOM 795 C CA . HIS A 1 95 ? 2.472 4.659 -1.487 1.00 88.94 95 HIS A CA 1
ATOM 796 C C . HIS A 1 95 ? 2.919 3.413 -2.254 1.00 88.94 95 HIS A C 1
ATOM 798 O O . HIS A 1 95 ? 4.016 3.419 -2.807 1.00 88.94 95 HIS A O 1
ATOM 804 N N . ALA A 1 96 ? 2.079 2.378 -2.343 1.00 88.75 96 ALA A N 1
ATOM 805 C CA . ALA A 1 96 ? 2.371 1.187 -3.137 1.00 88.75 96 ALA A CA 1
ATOM 806 C C . ALA A 1 96 ? 2.566 1.534 -4.622 1.00 88.75 96 ALA A C 1
ATOM 808 O O . ALA A 1 96 ? 3.534 1.077 -5.221 1.00 88.75 96 ALA A O 1
ATOM 809 N N . GLY A 1 97 ? 1.726 2.413 -5.179 1.00 89.19 97 GLY A N 1
ATOM 810 C CA . GLY A 1 97 ? 1.883 2.901 -6.551 1.00 89.19 97 GLY A CA 1
ATOM 811 C C . GLY A 1 97 ? 3.158 3.726 -6.770 1.00 89.19 97 GLY A C 1
ATOM 812 O O . GLY A 1 97 ? 3.804 3.597 -7.806 1.00 89.19 97 GLY A O 1
ATOM 813 N N . HIS A 1 98 ? 3.577 4.542 -5.797 1.00 89.94 98 HIS A N 1
ATOM 814 C CA . HIS A 1 98 ? 4.875 5.227 -5.883 1.00 89.94 98 HIS A CA 1
ATOM 815 C C . HIS A 1 98 ? 6.047 4.238 -5.834 1.00 89.94 98 HIS A C 1
ATOM 817 O O . HIS A 1 98 ? 6.992 4.367 -6.610 1.00 89.94 98 HIS A O 1
ATOM 823 N N . ALA A 1 99 ? 5.977 3.238 -4.952 1.00 87.50 99 ALA A N 1
ATOM 824 C CA . ALA A 1 99 ? 6.999 2.203 -4.850 1.00 87.50 99 ALA A CA 1
ATOM 825 C C . ALA A 1 99 ? 7.085 1.350 -6.127 1.00 87.50 99 ALA A C 1
ATOM 827 O O . ALA A 1 99 ? 8.178 0.932 -6.490 1.00 87.50 99 ALA A O 1
ATOM 828 N N . ASP A 1 100 ? 5.974 1.155 -6.846 1.00 88.44 100 ASP A N 1
ATOM 829 C CA . ASP A 1 100 ? 5.973 0.503 -8.162 1.00 88.44 100 ASP A CA 1
ATOM 830 C C . ASP A 1 100 ? 6.802 1.254 -9.198 1.00 88.44 100 ASP A C 1
ATOM 832 O O . ASP A 1 100 ? 7.596 0.644 -9.909 1.00 88.44 100 ASP A O 1
ATOM 836 N N . ILE A 1 101 ? 6.653 2.579 -9.262 1.00 89.00 101 ILE A N 1
ATOM 837 C CA . ILE A 1 101 ? 7.426 3.414 -10.190 1.00 89.00 101 ILE A CA 1
ATOM 838 C C . ILE A 1 101 ? 8.917 3.319 -9.865 1.00 89.00 101 ILE A C 1
ATOM 840 O O . ILE A 1 101 ? 9.731 3.144 -10.769 1.00 89.00 101 ILE A O 1
ATOM 844 N N . LEU A 1 102 ? 9.273 3.404 -8.580 1.00 87.44 102 LEU A N 1
ATOM 845 C CA . LEU A 1 102 ? 10.666 3.283 -8.149 1.00 87.44 102 LEU A CA 1
ATOM 846 C C . LEU A 1 102 ? 11.234 1.906 -8.490 1.00 87.44 102 LEU A C 1
ATOM 848 O O . LEU A 1 102 ? 12.341 1.813 -9.011 1.00 87.44 102 LEU A O 1
ATOM 852 N N . ARG A 1 103 ? 10.470 0.840 -8.240 1.00 86.88 103 ARG A N 1
ATOM 853 C CA . ARG A 1 103 ? 10.914 -0.524 -8.512 1.00 86.88 103 ARG A CA 1
ATOM 854 C C . ARG A 1 103 ? 11.144 -0.756 -10.000 1.00 86.88 103 ARG A C 1
ATOM 856 O O . ARG A 1 103 ? 12.218 -1.200 -10.395 1.00 86.88 103 ARG A O 1
ATOM 863 N N . GLU A 1 104 ? 10.192 -0.327 -10.822 1.00 89.19 104 GLU A N 1
ATOM 864 C CA . GLU A 1 104 ? 10.329 -0.336 -12.274 1.00 89.19 104 GLU A CA 1
ATOM 865 C C . GLU A 1 104 ? 11.604 0.394 -12.733 1.00 89.19 104 GLU A C 1
ATOM 867 O O . GLU A 1 104 ? 12.306 -0.100 -13.613 1.00 89.19 104 GLU A O 1
ATOM 872 N N . GLN A 1 105 ? 11.911 1.558 -12.154 1.00 87.56 105 GLN A N 1
ATOM 873 C CA . GLN A 1 105 ? 13.080 2.356 -12.533 1.00 87.56 105 GLN A CA 1
ATOM 874 C C . GLN A 1 105 ? 14.410 1.749 -12.077 1.00 87.56 105 GLN A C 1
ATOM 876 O O . GLN A 1 105 ? 15.417 1.931 -12.760 1.00 87.56 105 GLN A O 1
ATOM 881 N N . ILE A 1 106 ? 14.427 1.063 -10.933 1.00 87.12 106 ILE A N 1
ATOM 882 C CA . ILE A 1 106 ? 15.649 0.525 -10.327 1.00 87.12 106 ILE A CA 1
ATOM 883 C C . ILE A 1 106 ? 16.027 -0.824 -10.935 1.00 87.12 106 ILE A C 1
ATOM 885 O O . ILE A 1 106 ? 17.189 -1.025 -11.286 1.00 87.12 106 ILE A O 1
ATOM 889 N N . ASP A 1 107 ? 15.074 -1.751 -11.054 1.00 86.56 107 ASP A N 1
ATOM 890 C CA . ASP A 1 107 ? 15.365 -3.130 -11.463 1.00 86.56 107 ASP A CA 1
ATOM 891 C C . ASP A 1 107 ? 14.423 -3.694 -12.533 1.00 86.56 107 ASP A C 1
ATOM 893 O O . ASP A 1 107 ? 14.507 -4.877 -12.860 1.00 86.56 107 ASP A O 1
ATOM 897 N N . GLY A 1 108 ? 13.557 -2.862 -13.122 1.00 89.31 108 GLY A N 1
ATOM 898 C CA . GLY A 1 108 ? 12.701 -3.269 -14.236 1.00 89.31 108 GLY A CA 1
ATOM 899 C C . GLY A 1 108 ? 11.594 -4.248 -13.846 1.00 89.31 108 GLY A C 1
ATOM 900 O O . GLY A 1 108 ? 11.000 -4.868 -14.730 1.00 89.31 108 GLY A O 1
ATOM 901 N N . ARG A 1 109 ? 11.288 -4.407 -12.554 1.00 89.50 109 ARG A N 1
ATOM 902 C CA . ARG A 1 109 ? 10.228 -5.310 -12.086 1.00 89.50 109 ARG A CA 1
ATOM 903 C C . ARG A 1 109 ? 8.914 -4.581 -11.846 1.00 89.50 109 ARG A C 1
ATOM 905 O O . ARG A 1 109 ? 8.878 -3.417 -11.459 1.00 89.50 109 ARG A O 1
ATOM 912 N N . THR A 1 110 ? 7.811 -5.292 -12.057 1.00 89.88 110 THR A N 1
ATOM 913 C CA . THR A 1 110 ? 6.444 -4.807 -11.833 1.00 89.88 110 THR A CA 1
ATOM 914 C C . THR A 1 110 ? 5.555 -5.914 -11.259 1.00 89.88 110 THR A C 1
ATOM 916 O O . THR A 1 110 ? 5.884 -7.094 -11.360 1.00 89.88 110 THR A O 1
ATOM 919 N N . GLY A 1 111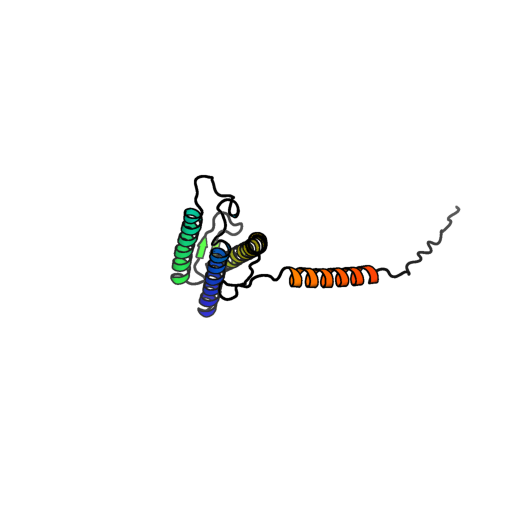 ? 4.416 -5.557 -10.663 1.00 87.00 111 GLY A N 1
ATOM 920 C CA . GLY A 1 111 ? 3.430 -6.521 -10.170 1.00 87.00 111 GLY A CA 1
ATOM 921 C C . GLY A 1 111 ? 2.497 -5.934 -9.114 1.00 87.00 111 GLY A C 1
ATOM 922 O O . GLY A 1 111 ? 2.906 -5.134 -8.276 1.00 87.00 111 GLY A O 1
ATOM 923 N N . VAL A 1 112 ? 1.227 -6.353 -9.121 1.00 84.50 112 VAL A N 1
ATOM 924 C CA . VAL A 1 112 ? 0.241 -5.899 -8.118 1.00 84.50 112 VAL A CA 1
ATOM 925 C C . VAL A 1 112 ? 0.549 -6.495 -6.738 1.00 84.50 112 VAL A C 1
ATOM 927 O O . VAL A 1 112 ? 0.461 -5.798 -5.733 1.00 84.50 112 VAL A O 1
ATOM 930 N N . LEU A 1 113 ? 0.968 -7.762 -6.704 1.00 85.12 113 LEU A N 1
ATOM 931 C CA . LEU A 1 113 ? 1.461 -8.484 -5.527 1.00 85.12 113 LEU A CA 1
ATOM 932 C C . LEU A 1 113 ? 2.734 -9.244 -5.914 1.00 85.12 113 LEU A C 1
ATOM 934 O O . LEU A 1 113 ? 2.938 -9.514 -7.098 1.00 85.12 113 LEU A O 1
ATOM 938 N N . ALA A 1 114 ? 3.514 -9.679 -4.922 1.00 85.38 114 ALA A N 1
ATOM 939 C CA . ALA A 1 114 ? 4.726 -10.476 -5.136 1.00 85.38 114 AL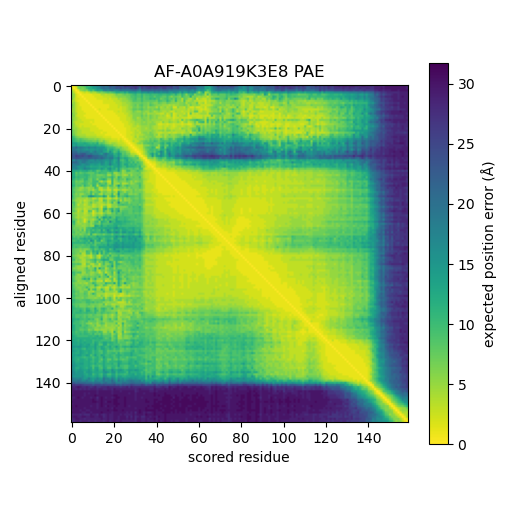A A CA 1
ATOM 940 C C . ALA A 1 114 ? 4.478 -11.733 -5.993 1.00 85.38 114 ALA A C 1
ATOM 942 O O . ALA A 1 114 ? 5.251 -12.051 -6.887 1.00 85.38 114 ALA A O 1
ATOM 943 N N . ALA A 1 115 ? 3.345 -12.415 -5.788 1.00 87.12 115 ALA A N 1
ATOM 944 C CA . ALA A 1 115 ? 2.969 -13.599 -6.569 1.00 87.12 115 ALA A CA 1
ATOM 945 C C . ALA A 1 115 ? 2.721 -13.316 -8.066 1.00 87.12 115 ALA A C 1
ATOM 947 O O . ALA A 1 115 ? 2.669 -14.243 -8.870 1.00 87.12 115 ALA A O 1
ATOM 948 N N . TYR A 1 116 ? 2.550 -12.047 -8.437 1.00 87.62 116 TYR A N 1
ATOM 949 C CA . TYR A 1 116 ? 2.328 -11.594 -9.809 1.00 87.62 116 TYR A CA 1
ATOM 950 C C . TYR A 1 116 ? 3.505 -10.765 -10.339 1.00 87.62 116 TYR A C 1
ATOM 952 O O . TYR A 1 116 ? 3.316 -9.986 -11.277 1.00 87.62 116 TYR A O 1
ATOM 960 N N . GLU A 1 117 ? 4.686 -10.908 -9.729 1.00 89.88 117 GLU A N 1
ATOM 961 C CA . GLU A 1 117 ? 5.926 -10.272 -10.172 1.00 89.88 117 GLU A CA 1
ATOM 962 C C . GLU A 1 117 ? 6.244 -10.638 -11.626 1.00 89.88 117 GLU A C 1
ATOM 964 O O . GLU A 1 117 ? 6.108 -11.789 -12.054 1.00 89.88 117 GLU A O 1
ATOM 969 N N . LYS A 1 118 ? 6.657 -9.631 -12.394 1.00 90.12 118 LYS A N 1
ATOM 970 C CA . LYS A 1 118 ? 7.109 -9.763 -13.778 1.00 90.12 118 LYS A CA 1
ATOM 971 C C . LYS A 1 118 ? 8.282 -8.832 -14.026 1.00 90.12 118 LYS A C 1
ATOM 973 O O . LYS A 1 118 ? 8.293 -7.700 -13.548 1.00 90.12 118 LYS A O 1
ATOM 978 N N . GLU A 1 119 ? 9.220 -9.296 -14.836 1.00 91.56 119 GLU A N 1
ATOM 979 C CA . GLU A 1 119 ? 10.271 -8.458 -15.399 1.00 91.56 119 GLU A CA 1
ATOM 980 C C . GLU A 1 119 ? 9.764 -7.793 -16.683 1.00 91.56 119 GLU A C 1
ATOM 982 O O . GLU A 1 119 ? 9.071 -8.408 -17.501 1.00 91.56 119 GLU A O 1
ATOM 987 N N . ILE A 1 120 ? 10.062 -6.509 -16.837 1.00 89.81 120 ILE A N 1
ATOM 988 C CA . ILE A 1 120 ? 9.710 -5.737 -18.020 1.00 89.81 120 ILE A CA 1
ATOM 989 C C . ILE A 1 120 ? 10.681 -6.093 -19.143 1.00 89.81 120 ILE A C 1
ATOM 991 O O . ILE A 1 120 ? 11.880 -5.894 -19.000 1.00 89.81 120 ILE A O 1
ATOM 995 N N . ASP A 1 121 ? 10.152 -6.508 -20.295 1.00 91.81 121 ASP A N 1
ATOM 996 C CA . ASP A 1 121 ? 10.911 -6.540 -21.548 1.00 91.81 121 ASP A CA 1
ATOM 997 C C . ASP A 1 121 ? 11.096 -5.096 -22.065 1.00 91.81 121 ASP A C 1
ATOM 999 O O . ASP A 1 121 ? 10.116 -4.466 -22.497 1.00 91.81 121 ASP A O 1
ATOM 1003 N N . PRO A 1 122 ? 12.325 -4.539 -22.047 1.00 88.94 122 PRO A N 1
ATOM 1004 C CA . PRO A 1 122 ? 12.553 -3.152 -22.440 1.00 88.94 122 PRO A CA 1
ATOM 1005 C C . PRO A 1 122 ? 12.277 -2.905 -23.926 1.00 88.94 122 PRO A C 1
ATOM 1007 O O . PRO A 1 122 ? 11.800 -1.827 -24.291 1.00 88.94 122 PRO A O 1
ATOM 1010 N N . ALA A 1 123 ? 12.542 -3.892 -24.787 1.00 93.12 123 ALA A N 1
ATOM 1011 C CA . ALA A 1 123 ? 12.337 -3.771 -26.225 1.00 93.12 123 ALA A CA 1
ATOM 1012 C C . ALA A 1 123 ? 10.841 -3.768 -26.553 1.00 93.12 123 ALA A C 1
ATOM 1014 O O . ALA A 1 123 ? 10.368 -2.874 -27.262 1.00 93.12 123 ALA A O 1
ATOM 1015 N N . ALA A 1 124 ? 10.081 -4.701 -25.974 1.00 90.94 124 ALA A N 1
ATOM 1016 C CA . ALA A 1 124 ? 8.628 -4.724 -26.121 1.00 90.94 124 ALA A CA 1
ATOM 1017 C C . ALA A 1 124 ? 7.983 -3.447 -25.554 1.00 90.94 124 ALA A C 1
ATOM 1019 O O . ALA A 1 124 ? 7.091 -2.865 -26.179 1.00 90.94 124 ALA A O 1
ATOM 1020 N N . ARG A 1 125 ? 8.468 -2.948 -24.408 1.00 89.38 125 ARG A N 1
ATOM 1021 C CA . ARG A 1 125 ? 7.972 -1.703 -23.803 1.00 89.38 125 ARG A CA 1
ATOM 1022 C C . ARG A 1 125 ? 8.243 -0.480 -24.677 1.00 89.38 125 ARG A C 1
ATOM 1024 O O . ARG A 1 125 ? 7.352 0.355 -24.837 1.00 89.38 125 ARG A O 1
ATOM 1031 N N . ALA A 1 126 ? 9.433 -0.377 -25.266 1.00 93.44 126 ALA A N 1
ATOM 1032 C CA . ALA A 1 126 ? 9.774 0.708 -26.183 1.00 93.44 126 ALA A CA 1
ATOM 1033 C C . ALA A 1 126 ? 8.897 0.686 -27.446 1.00 93.44 126 ALA A C 1
ATOM 1035 O O . ALA A 1 126 ? 8.380 1.727 -27.854 1.00 93.44 126 ALA A O 1
ATOM 1036 N N . GLN A 1 127 ? 8.665 -0.499 -28.022 1.00 95.88 127 GLN A N 1
ATOM 1037 C CA . GLN A 1 127 ? 7.776 -0.670 -29.177 1.00 95.88 127 GLN A CA 1
ATOM 1038 C C . GLN A 1 127 ? 6.335 -0.262 -28.851 1.00 95.88 127 GLN A C 1
ATOM 1040 O O . GLN A 1 127 ? 5.721 0.505 -29.596 1.00 95.88 127 GLN A O 1
ATOM 1045 N N . TYR A 1 128 ? 5.806 -0.718 -27.713 1.00 91.81 128 TYR A N 1
ATOM 1046 C CA . TYR A 1 128 ? 4.458 -0.369 -27.266 1.00 91.81 128 TYR A CA 1
ATOM 1047 C C . TYR A 1 128 ? 4.304 1.137 -27.015 1.00 91.81 128 TYR A C 1
ATOM 1049 O O . TYR A 1 128 ? 3.329 1.750 -27.455 1.00 91.81 128 TYR A O 1
ATOM 1057 N N . ARG A 1 129 ? 5.296 1.763 -26.371 1.00 94.44 129 ARG A N 1
ATOM 1058 C CA . ARG A 1 129 ? 5.324 3.216 -26.164 1.00 94.44 129 ARG A CA 1
ATOM 1059 C C . ARG A 1 129 ? 5.305 3.975 -27.492 1.00 94.44 129 ARG A C 1
ATOM 1061 O O . ARG A 1 129 ? 4.490 4.879 -27.645 1.00 94.44 129 ARG A O 1
ATOM 1068 N N . ALA A 1 130 ? 6.140 3.583 -28.456 1.00 97.00 130 ALA A N 1
ATOM 1069 C CA . ALA A 1 130 ? 6.174 4.209 -29.777 1.00 97.00 130 ALA A CA 1
ATOM 1070 C C . ALA A 1 130 ? 4.825 4.089 -30.507 1.00 97.00 130 ALA A C 1
ATOM 1072 O O . ALA A 1 130 ? 4.368 5.050 -31.124 1.00 97.00 130 ALA A O 1
ATOM 1073 N N . MET A 1 131 ? 4.150 2.939 -30.396 1.00 97.50 131 MET A N 1
ATOM 1074 C CA . MET A 1 131 ? 2.804 2.742 -30.945 1.00 97.50 131 MET A CA 1
ATOM 1075 C C . MET A 1 131 ? 1.786 3.719 -30.331 1.00 97.50 131 MET A C 1
ATOM 1077 O O . MET A 1 131 ? 1.025 4.350 -31.069 1.00 97.50 131 MET A O 1
ATOM 1081 N N . ILE A 1 132 ? 1.777 3.874 -29.001 1.00 97.00 132 ILE A N 1
ATOM 1082 C CA . ILE A 1 132 ? 0.892 4.829 -28.311 1.00 97.00 132 ILE A CA 1
ATOM 1083 C C . ILE A 1 132 ? 1.208 6.267 -28.727 1.00 97.00 132 ILE A C 1
ATOM 1085 O O . ILE A 1 132 ? 0.289 7.027 -29.031 1.00 97.00 132 ILE A O 1
ATOM 1089 N N . GLU A 1 133 ? 2.486 6.646 -28.774 1.00 97.06 133 GLU A N 1
ATOM 1090 C CA . GLU A 1 133 ? 2.906 7.994 -29.173 1.00 97.06 133 GLU A CA 1
ATOM 1091 C C . GLU A 1 133 ? 2.459 8.317 -30.606 1.00 97.06 133 GLU A C 1
ATOM 1093 O O . GLU A 1 133 ? 1.897 9.386 -30.850 1.00 97.06 133 GLU A O 1
ATOM 1098 N N . GLN A 1 134 ? 2.603 7.375 -31.542 1.00 96.62 134 GLN A N 1
ATOM 1099 C CA . GLN A 1 134 ? 2.088 7.526 -32.907 1.00 96.62 134 GLN A CA 1
ATOM 1100 C C . GLN A 1 134 ? 0.562 7.679 -32.941 1.00 96.62 134 GLN A C 1
ATOM 1102 O O . GLN A 1 134 ? 0.043 8.508 -33.692 1.00 96.62 134 GLN A O 1
ATOM 1107 N N . ALA A 1 135 ? -0.176 6.895 -32.148 1.00 96.50 135 ALA A N 1
ATOM 1108 C CA . ALA A 1 135 ? -1.632 7.001 -32.065 1.00 96.50 135 ALA A CA 1
ATOM 1109 C C . ALA A 1 135 ? -2.071 8.368 -31.509 1.00 96.50 135 ALA A C 1
ATOM 1111 O O . ALA A 1 135 ? -2.963 9.006 -32.073 1.00 96.50 135 ALA A O 1
ATOM 1112 N N . ALA A 1 136 ? -1.400 8.854 -30.462 1.00 95.56 136 ALA A N 1
ATOM 1113 C CA . ALA A 1 136 ? -1.651 10.166 -29.874 1.00 95.56 136 ALA A CA 1
ATOM 1114 C C . ALA A 1 136 ? -1.358 11.307 -30.864 1.00 95.56 136 ALA A C 1
ATOM 1116 O O . ALA A 1 136 ? -2.170 12.222 -31.006 1.00 95.56 136 ALA A O 1
ATOM 1117 N N . GLN A 1 137 ? -0.249 11.230 -31.608 1.00 95.69 137 GLN A N 1
ATOM 1118 C CA . GLN A 1 137 ? 0.098 12.210 -32.645 1.00 95.69 137 GLN A CA 1
ATOM 1119 C C . GLN A 1 137 ? -0.936 12.246 -33.776 1.00 95.69 137 GLN A C 1
ATOM 1121 O O . GLN A 1 137 ? -1.341 13.329 -34.195 1.00 95.69 137 GLN A O 1
ATOM 1126 N N . LYS A 1 138 ? -1.414 11.084 -34.244 1.00 94.88 138 LYS A N 1
ATOM 1127 C CA . LYS A 1 138 ? -2.481 11.008 -35.259 1.00 94.88 138 LYS A CA 1
ATOM 1128 C C . LYS A 1 138 ? -3.782 11.644 -34.766 1.00 94.88 138 LYS A C 1
ATOM 1130 O O . LYS A 1 138 ? -4.402 12.396 -35.513 1.00 94.88 138 LYS A O 1
ATOM 1135 N N . ALA A 1 139 ? -4.176 11.382 -33.519 1.00 93.88 139 ALA A N 1
ATOM 1136 C CA . ALA A 1 139 ? -5.372 11.979 -32.923 1.00 93.88 139 ALA A CA 1
ATOM 1137 C C . ALA A 1 139 ? -5.248 13.508 -32.785 1.00 93.88 139 ALA A C 1
ATOM 1139 O O . ALA A 1 139 ? -6.178 14.234 -33.130 1.00 93.88 139 ALA A O 1
ATOM 1140 N N . ALA A 1 140 ? -4.085 14.004 -32.352 1.00 90.06 140 ALA A N 1
ATOM 1141 C CA . ALA A 1 140 ? -3.813 15.437 -32.255 1.00 90.06 140 ALA A CA 1
ATOM 1142 C C . ALA A 1 140 ? -3.761 16.122 -33.635 1.00 90.06 140 ALA A C 1
ATOM 1144 O O . ALA A 1 140 ? -4.287 17.221 -33.796 1.00 90.06 140 ALA A O 1
ATOM 1145 N N . GLY A 1 141 ? -3.187 15.463 -34.648 1.00 81.06 141 GLY A N 1
ATOM 1146 C CA . GLY A 1 141 ? -3.137 15.958 -36.028 1.00 81.06 141 GLY A CA 1
ATOM 1147 C C . GLY A 1 141 ? -4.492 15.943 -36.745 1.00 81.06 141 GLY A C 1
ATOM 1148 O O . GLY A 1 141 ? -4.735 16.779 -37.611 1.00 81.06 141 GLY A O 1
ATOM 1149 N N . GLY A 1 142 ? -5.404 15.046 -36.356 1.00 59.28 142 GLY A N 1
ATOM 1150 C CA . GLY A 1 142 ? -6.781 14.995 -36.860 1.00 59.28 142 GLY A CA 1
ATOM 1151 C C . GLY A 1 142 ? -7.711 16.077 -36.293 1.00 59.28 142 GLY A C 1
ATOM 1152 O O . GLY A 1 142 ? -8.789 16.294 -36.841 1.00 59.28 142 GLY A O 1
ATOM 1153 N N . ALA A 1 143 ? -7.305 16.783 -35.229 1.00 57.28 143 ALA A N 1
ATOM 1154 C CA . ALA A 1 143 ? -8.070 17.883 -34.632 1.00 57.28 143 ALA A CA 1
ATOM 1155 C C . ALA A 1 143 ? -7.905 19.231 -35.372 1.00 57.28 143 ALA A C 1
ATOM 1157 O O . ALA A 1 143 ? -8.548 20.219 -35.014 1.00 57.28 143 ALA A O 1
ATOM 1158 N N . GLY A 1 144 ? -7.073 19.292 -36.418 1.00 50.81 144 GLY A N 1
ATOM 1159 C CA . GLY A 1 144 ? -6.956 20.457 -37.295 1.00 50.81 144 GLY A CA 1
ATOM 1160 C C . GLY A 1 144 ? -8.017 20.453 -38.397 1.00 50.81 144 GLY A C 1
ATOM 1161 O O . GLY A 1 144 ? -7.745 19.992 -39.499 1.00 50.81 144 GLY A O 1
ATOM 1162 N N . ASN A 1 145 ? -9.216 20.982 -38.129 1.00 44.91 145 ASN A N 1
ATOM 1163 C CA . ASN A 1 145 ? -10.207 21.249 -39.180 1.00 44.91 145 ASN A CA 1
ATOM 1164 C C . ASN A 1 145 ? -9.954 22.628 -39.844 1.00 44.91 145 ASN A C 1
ATOM 1166 O O . ASN A 1 145 ? -10.042 23.651 -39.154 1.00 44.91 145 ASN A O 1
ATOM 1170 N N . PRO A 1 146 ? -9.691 22.701 -41.164 1.00 49.53 146 PRO A N 1
ATOM 1171 C CA . PRO A 1 146 ? -9.583 23.950 -41.913 1.00 49.53 146 PRO A CA 1
ATOM 1172 C C . PRO A 1 146 ? -10.986 24.494 -42.226 1.00 49.53 146 PRO A C 1
ATOM 1174 O O . PRO A 1 146 ? -11.562 24.196 -43.267 1.00 49.53 146 PRO A O 1
ATOM 1177 N N . GLY A 1 147 ? -11.581 25.276 -41.319 1.00 48.03 147 GLY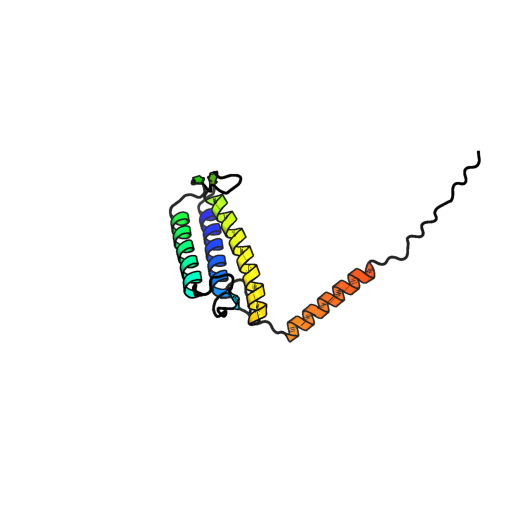 A N 1
ATOM 1178 C CA . GLY A 1 147 ? -12.976 25.687 -41.531 1.00 48.03 147 GLY A CA 1
ATOM 1179 C C . GLY A 1 147 ? -13.534 26.829 -40.693 1.00 48.03 147 GLY A C 1
ATOM 1180 O O . GLY A 1 147 ? -14.752 26.942 -40.601 1.00 48.03 147 GLY A O 1
ATOM 1181 N N . ARG A 1 148 ? -12.712 27.693 -40.084 1.00 43.91 148 ARG A N 1
ATOM 1182 C CA . ARG A 1 148 ? -13.228 28.888 -39.390 1.00 43.91 148 ARG A CA 1
ATOM 1183 C C . ARG A 1 148 ? -12.763 30.167 -40.080 1.00 43.91 148 ARG A C 1
ATOM 1185 O O . ARG A 1 148 ? -11.899 30.880 -39.587 1.00 43.91 148 ARG A O 1
ATOM 1192 N N . SER A 1 149 ? -13.355 30.439 -41.243 1.00 43.53 149 SER A N 1
ATOM 1193 C CA . SER A 1 149 ? -13.348 31.777 -41.841 1.00 43.53 149 SER A CA 1
ATOM 1194 C C . SER A 1 149 ? -14.279 32.667 -41.021 1.00 43.53 149 SER A C 1
ATOM 1196 O O . SER A 1 149 ? -15.500 32.542 -41.096 1.00 43.53 149 SER A O 1
ATOM 1198 N N . THR A 1 150 ? -13.718 33.524 -40.172 1.00 41.50 150 THR A N 1
ATOM 1199 C CA . THR A 1 150 ? -14.474 34.612 -39.546 1.00 41.50 150 THR A CA 1
ATOM 1200 C C . THR A 1 150 ? -14.406 35.833 -40.452 1.00 41.50 150 THR A C 1
ATOM 1202 O O . THR A 1 150 ? -13.496 36.651 -40.332 1.00 41.50 150 THR A O 1
ATOM 1205 N N . SER A 1 151 ? -15.379 35.970 -41.349 1.00 42.16 151 SER A N 1
ATOM 1206 C CA . SER A 1 151 ? -15.705 37.250 -41.974 1.00 42.16 151 SER A CA 1
ATOM 1207 C C . SER A 1 151 ? -16.276 38.185 -40.901 1.00 42.16 151 SER A C 1
ATOM 1209 O O . SER A 1 151 ? -17.454 38.093 -40.558 1.00 42.16 151 SER A O 1
ATOM 1211 N N . HIS A 1 152 ? -15.442 39.053 -40.326 1.00 39.19 152 HIS A N 1
ATOM 1212 C CA . HIS A 1 152 ? -15.926 40.186 -39.535 1.00 39.19 152 HIS A CA 1
ATOM 1213 C C . HIS A 1 152 ? -16.361 41.292 -40.498 1.00 39.19 152 HIS A C 1
ATOM 1215 O O . HIS A 1 152 ? -15.528 41.936 -41.133 1.00 39.19 152 HIS A O 1
ATOM 1221 N N . GLY A 1 153 ? -17.677 41.475 -40.622 1.00 37.31 153 GLY A N 1
ATOM 1222 C CA . GLY A 1 153 ? -18.265 42.648 -41.253 1.00 37.31 153 GLY A CA 1
ATOM 1223 C C . GLY A 1 153 ? -17.950 43.889 -40.424 1.00 37.31 153 GLY A C 1
ATOM 1224 O O . GLY A 1 153 ? -18.237 43.936 -39.229 1.00 37.31 153 GLY A O 1
ATOM 1225 N N . VAL A 1 154 ? -17.334 44.876 -41.065 1.00 40.25 154 VAL A N 1
ATOM 1226 C CA . VAL A 1 154 ? -17.150 46.218 -40.517 1.00 40.25 154 VAL A CA 1
ATOM 1227 C C . VAL A 1 154 ? -18.504 46.919 -40.593 1.00 40.25 154 VAL A C 1
ATOM 1229 O O . VAL A 1 154 ? -19.024 47.138 -41.683 1.00 40.25 154 VAL A O 1
ATOM 1232 N N . VAL A 1 155 ? -19.094 47.234 -39.439 1.00 42.72 155 VAL A N 1
ATOM 1233 C CA . VAL A 1 155 ? -20.212 48.179 -39.353 1.00 42.72 155 VAL A CA 1
ATOM 1234 C C . VAL A 1 155 ? -19.596 49.565 -39.230 1.00 42.72 155 VAL A C 1
ATOM 1236 O O . VAL A 1 155 ? -19.035 49.922 -38.197 1.00 42.72 155 VAL A O 1
ATOM 1239 N N . GLU A 1 156 ? -19.648 50.306 -40.328 1.00 41.44 156 GLU A N 1
ATOM 1240 C CA . GLU A 1 156 ? -19.293 51.716 -40.401 1.00 41.44 156 GLU A CA 1
ATOM 1241 C C . GLU A 1 156 ? -20.440 52.536 -39.791 1.00 41.44 156 GLU A C 1
ATOM 1243 O O . GLU A 1 156 ? -21.579 52.472 -40.253 1.00 41.44 156 GLU A O 1
ATOM 1248 N N . THR A 1 157 ? -20.156 53.278 -38.720 1.00 45.12 157 THR A N 1
ATOM 1249 C CA . THR A 1 157 ? -21.063 54.289 -38.167 1.00 45.12 157 THR A CA 1
ATOM 1250 C C . THR A 1 157 ? -20.483 55.669 -38.449 1.00 45.12 157 THR A C 1
ATOM 1252 O O . THR A 1 157 ? -19.437 56.022 -37.903 1.00 45.12 157 THR A O 1
ATOM 1255 N N . ALA A 1 158 ? -21.174 56.439 -39.284 1.00 38.97 158 ALA A N 1
ATOM 1256 C CA . ALA A 1 158 ? -21.012 57.882 -39.442 1.00 38.97 158 ALA A CA 1
ATOM 1257 C C . ALA A 1 158 ? -22.240 58.598 -38.824 1.00 38.97 158 ALA A C 1
ATOM 1259 O O . ALA A 1 158 ? -23.278 57.948 -38.679 1.00 38.97 158 ALA A O 1
ATOM 1260 N N . PRO A 1 159 ? -22.092 59.868 -38.390 1.00 56.12 159 PRO A N 1
ATOM 1261 C CA . PRO A 1 159 ? -22.955 60.526 -37.398 1.00 56.12 159 PRO A CA 1
ATOM 1262 C C . PRO A 1 159 ? -24.381 60.844 -37.857 1.00 56.12 159 PRO A C 1
ATOM 1264 O O . PRO A 1 159 ? -24.591 61.058 -39.072 1.00 56.12 159 PRO A O 1
#